Protein AF-A0A355YJJ0-F1 (afdb_monomer_lite)

pLDDT: mean 80.83, std 16.07, range [43.62, 95.94]

Secondary structure (DSSP, 8-state):
----EEEEEEETTEEEEEEEE-GGGGGGHHHHHHHHHHHHHHTT-EEEEEEEEE--SPPPHHHH-HHHHHHTT------

Sequence (79 aa):
LGKFEMVMMLQDRESRMQLYVPSALAKQNKKIQTDVSEILKKNGLRLNQFSVYERIRDRRIDEVFPEIREKEKTINVRI

Foldseek 3Di:
DDDKDKDWDADPLEIAIEIEDEPVCQVVQVVVVVVVCVVSVVVSRHYPHYYYHHDPDDDDPCNRCVVVVVVVVPPPDDD

Structure (mmCIF, N/CA/C/O backbone):
data_AF-A0A355YJJ0-F1
#
_entry.id   AF-A0A355YJJ0-F1
#
loop_
_atom_site.group_PDB
_atom_site.id
_atom_site.type_symbol
_atom_site.label_atom_id
_atom_site.label_alt_id
_atom_site.label_comp_id
_atom_site.label_asym_id
_atom_site.label_entity_id
_atom_site.label_seq_id
_atom_site.pdbx_PDB_ins_code
_atom_site.Cartn_x
_atom_site.Cartn_y
_atom_site.Cartn_z
_atom_site.occupancy
_atom_site.B_iso_or_equiv
_atom_site.auth_seq_id
_atom_site.auth_comp_id
_atom_site.auth_asym_id
_atom_site.auth_atom_id
_atom_site.pdbx_PDB_model_num
ATOM 1 N N . LEU A 1 1 ? 3.100 6.472 -14.461 1.00 73.00 1 LEU A N 1
ATOM 2 C CA . LEU A 1 1 ? 3.723 6.033 -13.188 1.00 73.00 1 LEU A CA 1
ATOM 3 C C . LEU A 1 1 ? 3.867 4.516 -13.102 1.00 73.00 1 LEU A C 1
ATOM 5 O O . LEU A 1 1 ? 4.888 4.085 -12.600 1.00 73.00 1 LEU A O 1
ATOM 9 N N . GLY A 1 2 ? 2.932 3.719 -13.635 1.00 85.00 2 GLY A N 1
ATOM 10 C CA . GLY A 1 2 ? 3.033 2.252 -13.669 1.00 85.00 2 GLY A CA 1
ATOM 11 C C . GLY A 1 2 ? 1.981 1.587 -12.780 1.00 85.00 2 GLY A C 1
ATOM 12 O O . GLY A 1 2 ? 1.091 2.269 -12.272 1.00 85.00 2 GLY A O 1
ATOM 13 N N . LYS A 1 3 ? 2.075 0.265 -12.610 1.00 87.75 3 LYS A N 1
ATOM 14 C CA . LYS A 1 3 ? 1.134 -0.525 -11.803 1.00 87.75 3 LYS A CA 1
ATOM 15 C C . LYS A 1 3 ? 1.510 -0.500 -10.320 1.00 87.75 3 LYS A C 1
ATOM 17 O O . LYS A 1 3 ? 2.674 -0.694 -9.975 1.00 87.75 3 LYS A O 1
ATOM 22 N N . PHE A 1 4 ? 0.501 -0.327 -9.473 1.00 90.88 4 PHE A N 1
ATOM 23 C CA . PHE A 1 4 ? 0.591 -0.486 -8.025 1.00 90.88 4 PHE A CA 1
ATOM 24 C C . PHE A 1 4 ? -0.151 -1.751 -7.610 1.00 90.88 4 PHE A C 1
ATOM 26 O O . PHE A 1 4 ? -1.166 -2.097 -8.215 1.00 90.88 4 PHE A O 1
ATOM 33 N N . GLU A 1 5 ? 0.330 -2.423 -6.570 1.00 90.69 5 GLU A N 1
ATOM 34 C CA . GLU A 1 5 ? -0.378 -3.551 -5.960 1.00 90.69 5 GLU A CA 1
ATOM 35 C C . GLU A 1 5 ? -0.430 -3.340 -4.451 1.00 90.69 5 GLU A C 1
ATOM 37 O O . GLU A 1 5 ? 0.565 -2.958 -3.841 1.00 90.69 5 GLU A O 1
ATOM 42 N N . MET A 1 6 ? -1.591 -3.569 -3.844 1.00 91.44 6 MET A N 1
ATOM 43 C CA . MET A 1 6 ? -1.782 -3.413 -2.408 1.00 91.44 6 MET A CA 1
ATOM 44 C C . MET A 1 6 ? -2.317 -4.710 -1.827 1.00 91.44 6 MET A C 1
ATOM 46 O O . MET A 1 6 ? -3.285 -5.277 -2.328 1.00 91.44 6 MET A O 1
ATOM 50 N N . VAL A 1 7 ? -1.690 -5.140 -0.741 1.00 90.25 7 VAL A N 1
ATOM 51 C CA . VAL A 1 7 ? -2.147 -6.249 0.086 1.00 90.25 7 VAL A CA 1
ATOM 52 C C . VAL A 1 7 ? -2.472 -5.670 1.445 1.00 90.25 7 VAL A C 1
ATOM 54 O O . VAL A 1 7 ? -1.614 -5.052 2.075 1.00 90.25 7 VAL A O 1
ATOM 57 N N . MET A 1 8 ? -3.709 -5.842 1.893 1.00 90.00 8 MET A N 1
ATOM 58 C CA . MET A 1 8 ? -4.160 -5.314 3.171 1.00 90.00 8 MET A CA 1
ATOM 59 C C . MET A 1 8 ? -4.987 -6.364 3.898 1.00 90.00 8 MET A C 1
ATOM 61 O O . MET A 1 8 ? -5.921 -6.929 3.336 1.00 90.00 8 MET A O 1
ATOM 65 N N . MET A 1 9 ? -4.649 -6.585 5.162 1.00 88.81 9 MET A N 1
ATOM 66 C CA . MET A 1 9 ? -5.492 -7.287 6.121 1.00 88.81 9 MET A CA 1
ATOM 67 C C . MET A 1 9 ? -6.050 -6.254 7.088 1.00 88.81 9 MET A C 1
ATOM 69 O O . MET A 1 9 ? -5.293 -5.428 7.601 1.00 88.81 9 MET A O 1
ATOM 73 N N . LEU A 1 10 ? -7.361 -6.293 7.312 1.00 89.38 10 LEU A N 1
ATOM 74 C CA . LEU A 1 10 ? -8.070 -5.391 8.208 1.00 89.38 10 LEU A CA 1
ATOM 75 C C . LEU A 1 10 ? -8.876 -6.214 9.211 1.00 89.38 10 LEU A C 1
ATOM 77 O O . LEU A 1 10 ? -9.757 -6.971 8.815 1.00 89.38 10 LEU A O 1
ATOM 81 N N . GLN A 1 11 ? -8.591 -6.034 10.496 1.00 89.81 11 GLN A N 1
ATOM 82 C CA . GLN A 1 11 ? -9.296 -6.683 11.597 1.00 89.81 11 GLN A CA 1
ATOM 83 C C . GLN A 1 11 ? -9.404 -5.696 12.760 1.00 89.81 11 GLN A C 1
ATOM 85 O O . GLN A 1 11 ? -8.424 -5.042 13.090 1.00 89.81 11 GLN A O 1
ATOM 90 N N . ASP A 1 12 ? -10.588 -5.530 13.354 1.00 89.94 12 ASP A N 1
ATOM 91 C CA . ASP A 1 12 ? -10.805 -4.652 14.523 1.00 89.94 12 ASP A CA 1
ATOM 92 C C . ASP A 1 12 ? -10.256 -3.217 14.361 1.00 89.94 12 ASP A C 1
ATOM 94 O O . ASP A 1 12 ? -9.750 -2.583 15.293 1.00 89.94 12 ASP A O 1
ATOM 98 N N . ARG A 1 13 ? -10.367 -2.689 13.131 1.00 85.94 13 ARG A N 1
ATOM 99 C CA . ARG A 1 13 ? -9.801 -1.401 12.674 1.00 85.94 13 ARG A CA 1
ATOM 100 C C . ARG A 1 13 ? -8.272 -1.311 12.714 1.00 85.94 13 ARG A C 1
ATOM 102 O O . ARG A 1 13 ? -7.728 -0.237 12.466 1.00 85.94 13 ARG A O 1
ATOM 109 N N . GLU A 1 14 ? -7.579 -2.406 12.986 1.00 88.12 14 GLU A N 1
ATOM 110 C CA . GLU A 1 14 ? -6.143 -2.543 12.792 1.00 88.12 14 GLU A CA 1
ATOM 111 C C . GLU A 1 14 ? -5.833 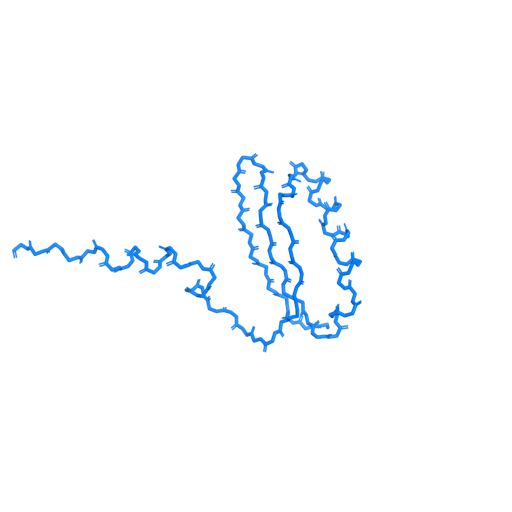-3.103 11.411 1.00 88.12 14 GLU A C 1
ATOM 113 O O . GLU A 1 14 ? -6.420 -4.083 10.953 1.00 88.12 14 GLU A O 1
ATOM 118 N N . SER A 1 15 ? -4.881 -2.465 10.743 1.00 90.19 15 SER A N 1
ATOM 119 C CA . SER A 1 15 ? -4.461 -2.821 9.400 1.00 90.19 15 SER A CA 1
ATOM 120 C C . SER A 1 15 ? -2.999 -3.243 9.358 1.00 90.19 15 SER A C 1
ATOM 122 O O . SER A 1 15 ? -2.119 -2.592 9.930 1.00 90.19 15 SER A O 1
ATOM 124 N N . ARG A 1 16 ? -2.749 -4.341 8.644 1.00 90.25 16 ARG A N 1
ATOM 125 C CA . ARG A 1 16 ? -1.423 -4.728 8.155 1.00 90.25 16 ARG A CA 1
ATOM 126 C C . ARG A 1 16 ? -1.424 -4.550 6.648 1.00 90.25 16 ARG A C 1
ATOM 128 O O . ARG A 1 16 ? -2.266 -5.134 5.968 1.00 90.25 16 ARG A O 1
ATOM 135 N N . MET A 1 17 ? -0.515 -3.732 6.137 1.00 91.75 17 MET A N 1
ATOM 136 C CA . MET A 1 17 ? -0.505 -3.326 4.737 1.00 91.75 17 MET A CA 1
ATOM 137 C C . MET A 1 17 ? 0.871 -3.523 4.102 1.00 91.75 17 MET A C 1
ATOM 139 O O . MET A 1 17 ? 1.908 -3.217 4.689 1.00 91.75 17 MET A O 1
ATOM 143 N N . GLN A 1 18 ? 0.866 -3.985 2.858 1.00 92.25 18 GLN A N 1
ATOM 144 C CA . GLN A 1 18 ? 2.017 -3.982 1.969 1.00 92.25 18 GLN A CA 1
ATOM 145 C C . GLN A 1 18 ? 1.627 -3.276 0.674 1.00 92.25 18 GLN A C 1
ATOM 147 O O . GLN A 1 18 ? 0.629 -3.633 0.047 1.00 92.25 18 GLN A O 1
ATOM 152 N N . LEU A 1 19 ? 2.413 -2.281 0.273 1.00 93.25 19 LEU A 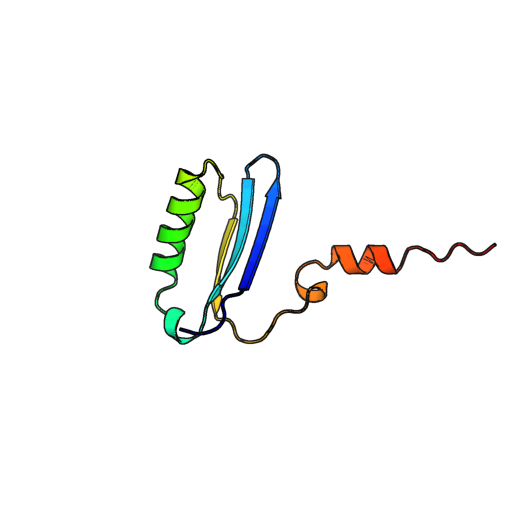N 1
ATOM 153 C CA . LEU A 1 19 ? 2.204 -1.524 -0.955 1.00 93.25 19 LEU A CA 1
ATOM 154 C C . LEU A 1 19 ? 3.395 -1.713 -1.892 1.00 93.25 19 LEU A C 1
ATOM 156 O O . LEU A 1 19 ? 4.534 -1.409 -1.549 1.00 93.25 19 LEU A O 1
ATOM 160 N N . TYR A 1 20 ? 3.116 -2.193 -3.094 1.00 93.00 20 TYR A N 1
ATOM 161 C CA . TYR A 1 20 ? 4.087 -2.433 -4.149 1.00 93.00 20 TYR A CA 1
ATOM 162 C C . TYR A 1 20 ? 3.998 -1.311 -5.168 1.00 93.00 20 TYR A C 1
ATOM 164 O O . TYR A 1 20 ? 2.966 -1.137 -5.820 1.00 93.00 20 TYR A O 1
ATOM 172 N N . VAL A 1 21 ? 5.073 -0.538 -5.282 1.00 93.19 21 VAL A N 1
ATOM 173 C CA . VAL A 1 21 ? 5.127 0.673 -6.100 1.00 93.19 21 VAL 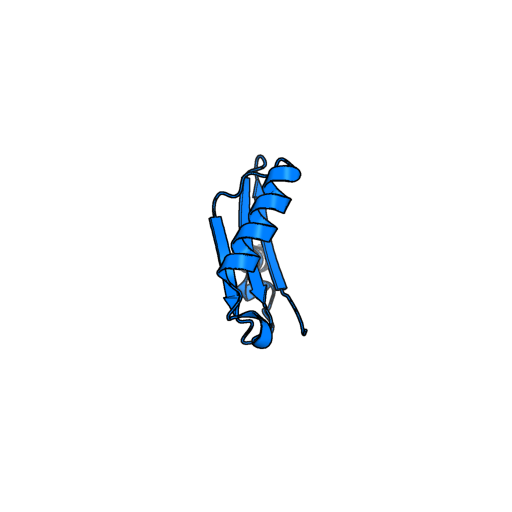A CA 1
ATOM 174 C C . VAL A 1 21 ? 5.993 0.457 -7.341 1.00 93.19 21 VAL A C 1
ATOM 176 O O . VAL A 1 21 ? 6.951 -0.315 -7.297 1.00 93.19 21 VAL A O 1
ATOM 179 N N . PRO A 1 22 ? 5.711 1.147 -8.456 1.00 92.19 22 PRO A N 1
ATOM 180 C CA . PRO A 1 22 ? 6.594 1.157 -9.618 1.00 92.19 22 PRO A CA 1
ATOM 181 C C . PRO 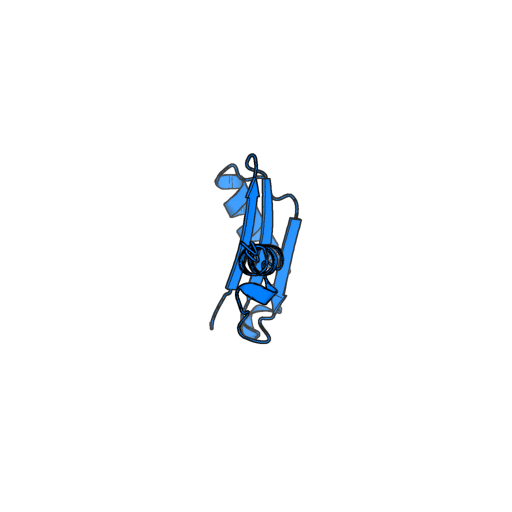A 1 22 ? 8.032 1.567 -9.269 1.00 92.19 22 PRO A C 1
ATOM 183 O O . PRO A 1 22 ? 8.238 2.430 -8.414 1.00 92.19 22 PRO A O 1
ATOM 186 N N . SER A 1 23 ? 9.017 1.030 -9.994 1.00 89.19 23 SER A N 1
ATOM 187 C CA . SER A 1 23 ? 10.453 1.319 -9.812 1.00 89.19 23 SER A CA 1
ATOM 188 C C . SER A 1 23 ? 10.782 2.817 -9.801 1.00 89.19 23 SER A C 1
ATOM 190 O O . SER A 1 23 ? 11.561 3.293 -8.976 1.00 89.19 23 SER A O 1
ATOM 192 N N . ALA A 1 24 ? 10.093 3.598 -10.639 1.00 90.50 24 ALA A N 1
ATOM 193 C CA . ALA A 1 24 ? 10.210 5.056 -10.695 1.00 90.50 24 ALA A CA 1
ATOM 194 C C . ALA A 1 24 ? 9.902 5.764 -9.357 1.00 90.50 24 ALA A C 1
ATOM 196 O O . ALA A 1 24 ? 10.344 6.890 -9.133 1.00 90.50 24 ALA A O 1
ATOM 197 N N . LEU A 1 25 ? 9.147 5.119 -8.465 1.00 90.00 25 LEU A N 1
ATOM 198 C CA . LEU A 1 25 ? 8.730 5.648 -7.167 1.00 90.00 25 LEU A CA 1
ATOM 199 C C . LEU A 1 25 ? 9.436 4.979 -5.982 1.00 90.00 25 LEU A C 1
ATOM 201 O O . LEU A 1 25 ? 9.253 5.428 -4.852 1.00 90.00 25 LEU A O 1
ATOM 205 N N . ALA A 1 26 ? 10.293 3.978 -6.214 1.00 85.12 26 ALA A N 1
ATOM 206 C CA . ALA A 1 26 ? 11.013 3.270 -5.152 1.00 85.12 26 ALA A CA 1
ATOM 207 C C . ALA A 1 26 ? 11.855 4.220 -4.274 1.00 85.12 26 ALA A C 1
ATOM 209 O O . ALA A 1 26 ? 11.932 4.059 -3.058 1.00 85.12 26 ALA A O 1
ATOM 210 N N . LYS A 1 27 ? 12.415 5.292 -4.856 1.00 89.88 27 LYS A N 1
ATOM 211 C CA . LYS A 1 27 ? 13.175 6.321 -4.115 1.00 89.88 27 LYS A CA 1
ATOM 212 C C . LYS A 1 27 ? 12.309 7.208 -3.212 1.00 89.88 27 LYS A C 1
ATOM 214 O O . LYS A 1 27 ? 12.835 7.866 -2.320 1.00 89.88 27 LYS A O 1
ATOM 219 N N . GLN A 1 28 ? 10.993 7.228 -3.416 1.00 92.06 28 GLN A N 1
ATOM 220 C CA . GLN A 1 28 ? 10.044 8.040 -2.645 1.00 92.06 28 GLN A CA 1
ATOM 221 C C . GLN A 1 28 ? 9.411 7.260 -1.483 1.00 92.06 28 GLN A C 1
ATOM 223 O O . GLN A 1 28 ? 8.423 7.709 -0.903 1.00 92.06 28 GLN A O 1
ATOM 228 N N . ASN A 1 29 ? 10.002 6.119 -1.109 1.00 88.12 29 ASN A N 1
ATOM 229 C CA . ASN A 1 29 ? 9.483 5.180 -0.116 1.00 88.12 29 ASN A CA 1
ATOM 230 C C . ASN A 1 29 ? 8.982 5.852 1.170 1.00 88.12 29 ASN A C 1
ATOM 232 O O . ASN A 1 29 ? 7.848 5.632 1.581 1.00 88.12 29 ASN A O 1
ATOM 236 N N . LYS A 1 30 ? 9.802 6.725 1.772 1.00 90.12 30 LYS A N 1
ATOM 237 C CA . LYS A 1 30 ? 9.452 7.418 3.023 1.00 90.12 30 LYS A CA 1
ATOM 238 C C . LYS A 1 30 ? 8.246 8.339 2.863 1.00 90.12 30 LYS A C 1
ATOM 240 O O . LYS A 1 30 ? 7.374 8.343 3.719 1.00 90.12 30 LYS A O 1
ATOM 245 N N . LYS A 1 31 ? 8.184 9.099 1.765 1.00 94.12 31 LYS A N 1
ATOM 246 C CA . LYS A 1 31 ? 7.064 10.010 1.507 1.00 94.12 31 LYS A CA 1
ATOM 247 C C . LYS A 1 31 ? 5.765 9.231 1.319 1.00 94.12 31 LYS A C 1
ATOM 249 O O . LYS A 1 31 ? 4.769 9.552 1.952 1.00 94.12 31 LYS A O 1
ATOM 254 N N . ILE A 1 32 ? 5.808 8.172 0.512 1.00 93.44 32 ILE A N 1
ATOM 255 C CA . ILE A 1 32 ? 4.663 7.280 0.300 1.00 93.44 32 ILE A CA 1
ATOM 256 C C . ILE A 1 32 ? 4.225 6.666 1.632 1.00 93.44 32 ILE A C 1
ATOM 258 O O . ILE A 1 32 ? 3.032 6.611 1.923 1.00 93.44 32 ILE A O 1
ATOM 262 N N . GLN A 1 33 ? 5.185 6.258 2.467 1.00 92.19 33 GLN A N 1
ATOM 263 C CA . GLN A 1 33 ? 4.892 5.683 3.771 1.00 92.19 33 GLN A CA 1
ATOM 264 C C . GLN A 1 33 ? 4.151 6.671 4.683 1.00 92.19 33 GLN A C 1
ATOM 266 O O . GLN A 1 33 ? 3.131 6.312 5.273 1.00 92.19 33 GLN A O 1
ATOM 271 N N . THR A 1 34 ? 4.632 7.912 4.773 1.00 94.38 34 THR A N 1
ATOM 272 C CA . THR A 1 34 ? 4.003 8.971 5.573 1.00 94.38 34 THR A CA 1
ATOM 273 C C . THR A 1 34 ? 2.610 9.309 5.054 1.00 94.38 34 THR A C 1
ATOM 275 O O . THR A 1 34 ? 1.646 9.229 5.814 1.00 94.38 34 THR A O 1
ATOM 278 N N . ASP A 1 35 ? 2.487 9.609 3.760 1.00 95.50 35 ASP A N 1
ATOM 279 C CA . ASP A 1 35 ? 1.233 10.071 3.160 1.00 95.50 35 ASP A CA 1
ATOM 280 C C . ASP A 1 35 ? 0.124 9.013 3.318 1.00 95.50 35 ASP A C 1
ATOM 282 O O . ASP A 1 35 ? -0.992 9.320 3.739 1.00 95.50 35 ASP A O 1
ATOM 286 N N . VAL A 1 36 ? 0.433 7.738 3.052 1.00 93.19 36 VAL A N 1
ATOM 287 C CA . VAL A 1 36 ? -0.539 6.640 3.193 1.00 93.19 36 VAL A CA 1
ATOM 288 C C . VAL A 1 36 ? -0.897 6.392 4.661 1.00 93.19 36 VAL A C 1
ATOM 290 O O . VAL A 1 36 ? -2.067 6.164 4.974 1.00 93.19 36 VAL A O 1
ATOM 293 N N . SER A 1 37 ? 0.069 6.494 5.579 1.00 92.19 37 SER A N 1
ATOM 294 C CA . SER A 1 37 ? -0.201 6.348 7.016 1.00 92.19 37 SER A CA 1
ATOM 295 C C . SER A 1 37 ? -1.134 7.443 7.534 1.00 92.19 37 SER A C 1
ATOM 297 O O . SER A 1 37 ? -2.054 7.164 8.306 1.00 92.19 37 SER A O 1
ATOM 299 N N . GLU A 1 38 ? -0.947 8.684 7.083 1.00 95.31 38 GLU A N 1
ATOM 300 C CA . GLU A 1 38 ? -1.838 9.794 7.420 1.00 95.31 38 GLU A CA 1
ATOM 301 C C . GLU A 1 38 ? -3.247 9.592 6.862 1.00 95.31 38 GLU A C 1
ATOM 303 O O . GLU A 1 38 ? -4.222 9.855 7.567 1.00 95.31 38 GLU A O 1
ATOM 308 N N . ILE A 1 39 ? -3.370 9.099 5.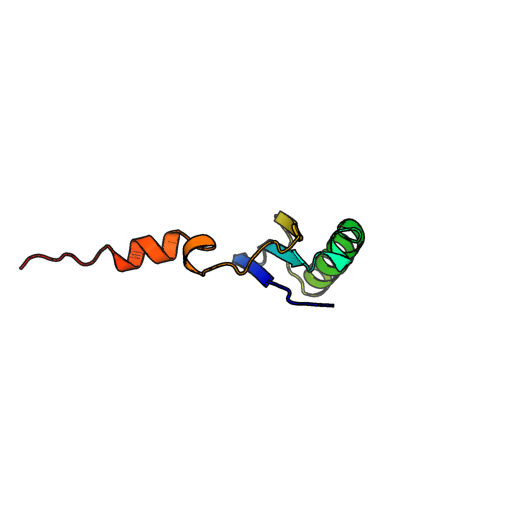625 1.00 94.44 39 ILE A N 1
ATOM 309 C CA . ILE A 1 39 ? -4.666 8.775 5.018 1.00 94.44 39 ILE A CA 1
ATOM 310 C C . ILE A 1 39 ? -5.391 7.718 5.856 1.00 94.44 39 ILE A C 1
ATOM 312 O O . ILE A 1 39 ? -6.555 7.911 6.204 1.00 94.44 39 ILE A O 1
ATOM 316 N N . LEU A 1 40 ? -4.722 6.625 6.228 1.00 91.56 40 LEU A N 1
ATOM 317 C CA . LEU A 1 40 ? -5.338 5.561 7.028 1.00 91.56 40 LEU A CA 1
ATOM 318 C C . LEU A 1 40 ? -5.776 6.079 8.401 1.00 91.56 40 LEU A C 1
ATOM 320 O O . LEU A 1 40 ? -6.916 5.851 8.812 1.00 91.56 40 LEU A O 1
ATOM 324 N N . LYS A 1 41 ? -4.930 6.884 9.052 1.00 92.12 41 LYS A N 1
ATOM 325 C CA . LYS A 1 41 ? -5.251 7.519 10.332 1.00 92.12 41 LYS A CA 1
ATOM 326 C C . LYS A 1 41 ? -6.461 8.453 10.233 1.00 92.12 41 LYS A C 1
ATOM 328 O O . LYS A 1 41 ? -7.336 8.394 11.094 1.00 92.12 41 LYS A O 1
ATOM 333 N N . LYS A 1 42 ? -6.547 9.282 9.184 1.00 95.94 42 LYS A N 1
ATOM 334 C CA . LYS A 1 42 ? -7.701 10.170 8.928 1.00 95.94 42 LYS A CA 1
ATOM 335 C C . LYS A 1 42 ? -9.004 9.392 8.735 1.00 95.94 42 LYS A C 1
ATOM 337 O O . LYS A 1 42 ? -10.061 9.893 9.094 1.00 95.94 42 LYS A O 1
ATOM 342 N N . ASN A 1 43 ? -8.918 8.162 8.232 1.00 92.62 43 ASN A N 1
ATOM 343 C CA . ASN A 1 43 ? -10.057 7.261 8.058 1.00 92.62 43 ASN A CA 1
ATOM 344 C C . ASN A 1 43 ? -10.354 6.393 9.298 1.00 92.62 43 ASN A C 1
ATOM 346 O O . ASN A 1 43 ? -11.168 5.475 9.228 1.00 92.62 43 ASN A O 1
ATOM 350 N N . GLY A 1 44 ? -9.707 6.652 10.441 1.00 92.12 44 GLY A N 1
ATOM 351 C CA . GLY A 1 44 ? -9.936 5.902 11.680 1.00 92.12 44 GLY A CA 1
ATOM 352 C C . GLY A 1 44 ? -9.371 4.478 11.667 1.00 92.12 44 GLY A C 1
ATOM 353 O O . GLY A 1 44 ? -9.751 3.663 12.512 1.00 92.12 44 GLY A O 1
ATOM 354 N N . LEU A 1 45 ? -8.471 4.176 10.728 1.00 92.25 45 LEU A N 1
ATOM 355 C CA . LEU A 1 45 ? -7.762 2.906 10.643 1.00 92.25 45 LEU A CA 1
ATOM 356 C C . LEU A 1 45 ? -6.420 3.027 11.363 1.00 92.25 45 LEU A C 1
ATOM 358 O O . LEU A 1 45 ? -5.607 3.907 11.072 1.00 92.25 45 LEU A O 1
ATOM 362 N N . ARG A 1 46 ? -6.177 2.124 12.310 1.00 90.00 46 ARG A N 1
ATOM 363 C CA . ARG A 1 46 ? -4.879 1.987 12.967 1.00 90.00 46 ARG A CA 1
ATOM 364 C C . ARG A 1 46 ? -3.965 1.173 12.064 1.00 90.00 46 ARG A C 1
ATOM 366 O O . ARG A 1 46 ? -4.353 0.123 11.558 1.00 90.00 46 ARG A O 1
ATOM 373 N N . LEU A 1 47 ? -2.750 1.657 11.852 1.00 85.88 47 LEU A N 1
ATOM 374 C CA . LEU A 1 47 ? -1.748 0.982 11.036 1.00 85.88 47 LEU A CA 1
ATOM 375 C C . LEU A 1 47 ? -0.789 0.238 11.964 1.00 85.88 47 LEU A C 1
ATOM 377 O O . LEU A 1 47 ? 0.060 0.861 12.591 1.00 85.88 47 LEU A O 1
ATOM 381 N N . ASN A 1 48 ? -0.965 -1.076 12.090 1.00 87.62 48 ASN A N 1
ATOM 382 C CA . ASN A 1 48 ? -0.145 -1.909 12.973 1.00 87.62 48 ASN A CA 1
ATOM 383 C C . ASN A 1 48 ? 1.184 -2.277 12.286 1.00 87.62 48 ASN A C 1
ATOM 385 O O . ASN A 1 48 ? 2.254 -2.215 12.882 1.00 87.62 48 ASN A O 1
ATOM 389 N N . GLN A 1 49 ? 1.136 -2.575 10.984 1.00 87.19 49 GLN A N 1
ATOM 390 C CA . GLN A 1 49 ? 2.329 -2.807 10.172 1.00 87.19 49 GLN A CA 1
ATOM 391 C C . GLN A 1 49 ? 2.128 -2.247 8.768 1.00 87.19 49 GLN A C 1
ATOM 393 O O . GLN A 1 49 ? 1.104 -2.506 8.137 1.00 87.19 49 GLN A O 1
ATOM 398 N N . PHE A 1 50 ? 3.117 -1.514 8.260 1.00 92.19 50 PHE A N 1
ATOM 399 C CA . PHE A 1 50 ? 3.100 -1.022 6.890 1.00 92.19 50 PHE A CA 1
ATOM 400 C C . PHE A 1 50 ? 4.470 -1.109 6.245 1.00 92.19 50 PHE A C 1
ATOM 402 O O . PHE A 1 50 ? 5.468 -0.646 6.799 1.00 92.19 50 PHE A O 1
ATOM 409 N N . SER A 1 51 ? 4.510 -1.704 5.059 1.00 90.69 51 SER A N 1
ATOM 410 C CA . SER A 1 51 ? 5.721 -1.826 4.264 1.00 90.69 51 SER A CA 1
ATOM 411 C C . SER A 1 51 ? 5.460 -1.388 2.833 1.00 90.69 51 SER A C 1
ATOM 413 O O . SER A 1 51 ? 4.434 -1.718 2.240 1.00 90.69 51 SER A O 1
ATOM 415 N N . VAL A 1 52 ? 6.406 -0.639 2.285 1.00 91.88 52 VAL A N 1
ATOM 416 C CA . VAL A 1 52 ? 6.397 -0.204 0.893 1.00 91.88 52 VAL A CA 1
ATOM 417 C C . VAL A 1 52 ? 7.585 -0.871 0.210 1.00 91.88 52 VAL A C 1
ATOM 419 O O . VAL A 1 52 ? 8.692 -0.883 0.750 1.00 91.88 52 VAL A O 1
ATOM 422 N N . TYR A 1 53 ? 7.337 -1.477 -0.944 1.00 90.31 53 TYR A N 1
ATOM 423 C CA . TYR A 1 53 ? 8.318 -2.252 -1.692 1.00 90.31 53 TYR A CA 1
ATOM 424 C C . TYR A 1 53 ? 8.269 -1.878 -3.166 1.00 90.31 53 TYR A C 1
ATOM 426 O O . TYR A 1 53 ? 7.225 -1.506 -3.698 1.00 90.31 53 TYR A O 1
ATOM 434 N N . GLU A 1 54 ? 9.385 -2.050 -3.860 1.00 90.31 54 GLU A N 1
ATOM 435 C CA . GLU A 1 54 ? 9.393 -1.979 -5.313 1.00 90.31 54 GLU A CA 1
ATOM 436 C C . GLU A 1 54 ? 8.658 -3.184 -5.921 1.00 90.31 54 GLU A C 1
ATOM 438 O O . GLU A 1 54 ? 8.817 -4.335 -5.500 1.00 90.31 54 GLU A O 1
ATOM 443 N N . ARG A 1 55 ? 7.835 -2.921 -6.936 1.00 86.94 55 ARG A N 1
ATOM 444 C CA . ARG A 1 55 ? 7.145 -3.948 -7.708 1.00 86.94 55 ARG A CA 1
ATOM 445 C C . ARG A 1 55 ? 8.081 -4.511 -8.775 1.00 86.94 55 ARG A C 1
ATOM 447 O O . ARG A 1 55 ? 8.195 -3.963 -9.867 1.00 86.94 55 ARG A O 1
ATOM 454 N N . ILE A 1 56 ? 8.680 -5.652 -8.460 1.00 82.62 56 ILE A N 1
ATOM 455 C CA . ILE A 1 56 ? 9.564 -6.402 -9.366 1.00 82.62 56 ILE A CA 1
ATOM 456 C C . ILE A 1 56 ? 8.814 -7.338 -10.333 1.00 82.62 56 ILE A C 1
ATOM 458 O O . ILE A 1 56 ? 9.344 -7.671 -11.388 1.00 82.62 56 ILE A O 1
ATOM 462 N N . ARG A 1 57 ? 7.585 -7.766 -10.000 1.00 79.81 57 ARG A N 1
ATOM 463 C CA . ARG A 1 57 ? 6.722 -8.635 -10.828 1.00 79.81 57 ARG A CA 1
ATOM 464 C C . ARG A 1 57 ? 5.257 -8.561 -10.386 1.00 79.81 57 ARG A C 1
ATOM 466 O O . ARG A 1 57 ? 4.991 -8.068 -9.293 1.00 79.81 57 ARG A O 1
ATOM 473 N N . ASP A 1 58 ? 4.343 -9.077 -11.209 1.00 75.50 58 ASP A N 1
ATOM 474 C CA . ASP A 1 58 ? 2.951 -9.339 -10.813 1.00 75.50 58 ASP A CA 1
ATOM 475 C C . ASP A 1 58 ? 2.880 -10.419 -9.732 1.00 75.50 58 ASP A C 1
ATOM 477 O O . ASP A 1 58 ? 3.511 -11.473 -9.855 1.00 75.50 58 ASP A O 1
ATOM 481 N N . ARG A 1 59 ? 2.099 -10.167 -8.680 1.00 71.88 59 ARG A N 1
ATOM 482 C CA . ARG A 1 59 ? 1.865 -11.141 -7.605 1.00 71.88 59 ARG A CA 1
ATOM 483 C C . ARG A 1 59 ? 0.620 -11.961 -7.892 1.00 71.88 59 ARG A C 1
ATOM 485 O O . ARG A 1 59 ? -0.427 -11.405 -8.219 1.00 71.88 59 ARG A O 1
ATOM 492 N N . ARG A 1 60 ? 0.720 -13.280 -7.730 1.00 72.38 60 ARG A N 1
ATOM 493 C CA . ARG A 1 60 ? -0.447 -14.171 -7.784 1.00 72.38 60 ARG A CA 1
ATOM 494 C C . ARG A 1 60 ? -1.109 -14.266 -6.408 1.00 72.38 60 ARG A C 1
ATOM 496 O O . ARG A 1 60 ? -0.448 -14.099 -5.385 1.00 72.38 60 ARG A O 1
ATOM 503 N N . ILE A 1 61 ? -2.419 -14.509 -6.387 1.00 63.84 61 ILE A N 1
ATOM 504 C CA . ILE A 1 61 ? -3.238 -14.514 -5.161 1.00 63.84 61 ILE A CA 1
ATOM 505 C C . ILE A 1 61 ? -2.733 -15.563 -4.153 1.00 63.84 61 ILE A C 1
ATOM 507 O O . ILE A 1 61 ? -2.668 -15.286 -2.957 1.00 63.84 61 ILE A O 1
ATOM 511 N N . ASP A 1 62 ? -2.292 -16.723 -4.641 1.00 61.25 62 ASP A N 1
ATOM 512 C CA . ASP A 1 62 ? -1.730 -17.830 -3.859 1.00 61.25 62 ASP A CA 1
ATOM 513 C C . ASP A 1 62 ? -0.371 -17.509 -3.214 1.00 61.25 62 ASP A C 1
ATOM 515 O O . ASP A 1 62 ? -0.036 -18.081 -2.178 1.00 61.25 62 ASP A O 1
ATOM 519 N N . GLU A 1 63 ? 0.404 -16.581 -3.784 1.00 62.28 63 GLU A N 1
ATOM 520 C CA . GLU A 1 63 ? 1.668 -16.111 -3.196 1.00 62.28 63 GLU A CA 1
ATOM 521 C C . GLU A 1 63 ? 1.444 -15.080 -2.078 1.00 62.28 63 GLU A C 1
ATOM 523 O O . GLU A 1 63 ? 2.313 -14.877 -1.232 1.00 62.28 63 GLU A O 1
ATOM 528 N N . VAL A 1 64 ? 0.295 -14.403 -2.089 1.00 63.22 64 VAL A N 1
ATOM 529 C CA . VAL A 1 64 ? -0.036 -13.317 -1.159 1.00 63.22 64 VAL A CA 1
ATOM 530 C C . VAL A 1 64 ? -0.835 -13.821 0.045 1.00 63.22 64 VAL A C 1
ATOM 532 O O . VAL A 1 64 ? -0.640 -13.327 1.154 1.00 63.22 64 VAL A O 1
ATOM 535 N N . PHE A 1 65 ? -1.701 -14.814 -0.158 1.00 63.44 65 PHE A N 1
ATOM 536 C CA . PHE A 1 65 ? -2.534 -15.413 0.883 1.00 63.44 65 PHE A CA 1
ATOM 537 C C . PHE A 1 65 ? -2.387 -16.940 0.864 1.00 63.44 65 PHE A C 1
ATOM 539 O O . PHE A 1 65 ? -3.232 -17.637 0.294 1.00 63.44 65 PHE A O 1
ATOM 546 N N . PRO A 1 66 ? -1.333 -17.491 1.487 1.00 58.56 66 PRO A N 1
ATOM 547 C CA . PRO A 1 66 ? -1.087 -18.933 1.469 1.00 58.56 66 PRO A CA 1
ATOM 548 C C . PRO A 1 66 ? -2.248 -19.751 2.067 1.00 58.56 66 PRO A C 1
ATOM 550 O O . PRO A 1 66 ? -2.506 -20.862 1.613 1.00 58.56 66 PRO A O 1
ATOM 553 N N . GLU A 1 67 ? -3.011 -19.178 3.004 1.00 58.19 67 GLU A N 1
ATOM 554 C CA . GLU A 1 67 ? -4.179 -19.809 3.642 1.00 58.19 67 GLU A CA 1
ATOM 555 C C . GLU A 1 67 ? -5.330 -20.131 2.665 1.00 58.19 67 GLU A C 1
ATOM 557 O O . GLU A 1 67 ? -6.120 -21.044 2.911 1.00 58.19 67 GLU A O 1
ATOM 562 N N . ILE A 1 68 ? -5.436 -19.424 1.530 1.00 54.75 68 ILE A N 1
ATOM 563 C CA . ILE A 1 68 ? -6.450 -19.718 0.497 1.00 54.75 68 ILE A CA 1
ATOM 564 C C . ILE A 1 68 ? -6.144 -21.063 -0.181 1.00 54.75 68 ILE A C 1
ATOM 566 O O . ILE A 1 68 ? -7.055 -21.812 -0.528 1.00 54.75 68 ILE A O 1
ATOM 570 N N . ARG A 1 69 ? -4.859 -21.415 -0.300 1.00 51.28 69 ARG A N 1
ATOM 571 C CA . ARG A 1 69 ? -4.396 -22.649 -0.944 1.00 51.28 69 ARG A CA 1
ATOM 572 C C . ARG A 1 69 ? -4.672 -23.898 -0.104 1.00 51.28 69 ARG A C 1
ATOM 574 O O . ARG A 1 69 ? -4.834 -24.984 -0.659 1.00 51.28 69 ARG A O 1
ATOM 581 N N . GLU A 1 70 ? -4.725 -23.767 1.221 1.00 52.38 70 GLU A N 1
ATOM 582 C CA . GLU A 1 70 ? -5.047 -24.890 2.109 1.00 52.38 70 GLU A CA 1
ATOM 583 C C . GLU A 1 70 ? -6.528 -25.269 2.025 1.00 52.38 70 GLU A C 1
ATOM 585 O O . GLU A 1 70 ? -6.841 -26.459 1.983 1.00 52.38 70 GLU A O 1
ATOM 590 N N . LYS A 1 71 ? -7.429 -24.287 1.872 1.00 51.62 71 LYS A N 1
ATOM 591 C CA . LYS A 1 71 ? -8.878 -24.530 1.766 1.00 51.62 71 LYS A CA 1
ATOM 592 C C . LYS A 1 71 ? -9.304 -25.252 0.484 1.00 51.62 71 LYS A C 1
ATOM 594 O O . LYS A 1 71 ? -10.314 -25.946 0.504 1.00 51.62 71 LYS A O 1
ATOM 599 N N . GLU A 1 72 ? -8.537 -25.160 -0.604 1.00 50.72 72 GLU A N 1
ATOM 600 C CA . GLU A 1 72 ? -8.805 -25.942 -1.824 1.00 50.72 72 GLU A CA 1
ATOM 601 C C . GLU A 1 72 ? -8.381 -27.418 -1.707 1.00 50.72 72 GLU A C 1
ATOM 603 O O . GLU A 1 72 ? -8.862 -28.257 -2.465 1.00 50.72 72 GLU A O 1
ATOM 6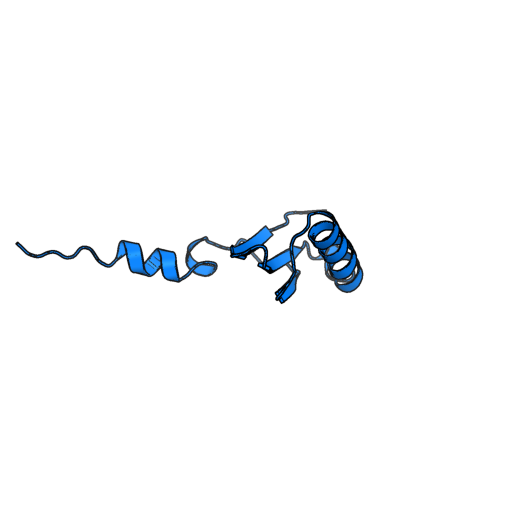08 N N . LYS A 1 73 ? -7.505 -27.776 -0.756 1.00 52.62 73 LYS A N 1
ATOM 609 C CA . LYS A 1 73 ? -6.993 -29.151 -0.607 1.00 52.62 73 LYS A CA 1
ATOM 610 C C . LYS A 1 73 ? -7.705 -29.991 0.460 1.00 52.62 73 LYS A C 1
ATOM 612 O O . LYS A 1 73 ? -7.390 -31.173 0.582 1.00 52.62 73 LYS A O 1
ATOM 617 N N . THR A 1 74 ? -8.652 -29.436 1.222 1.00 46.72 74 THR A N 1
ATOM 618 C CA . THR A 1 74 ? -9.279 -30.133 2.370 1.00 46.72 74 THR A CA 1
ATOM 619 C C . THR A 1 74 ? -10.628 -30.801 2.083 1.00 46.72 74 THR A C 1
ATOM 621 O O . THR A 1 74 ? -11.368 -31.086 3.019 1.00 46.72 74 THR A O 1
ATOM 624 N N . ILE A 1 75 ? -10.971 -31.123 0.832 1.00 53.25 75 ILE A N 1
ATOM 625 C CA . ILE A 1 75 ? -12.111 -32.021 0.571 1.00 53.25 75 ILE A CA 1
ATOM 626 C C . ILE A 1 75 ? -11.646 -33.237 -0.227 1.00 53.25 75 ILE A C 1
ATOM 628 O O . ILE A 1 75 ? -11.917 -33.391 -1.409 1.00 53.25 75 ILE A O 1
ATOM 632 N N . ASN A 1 76 ? -10.941 -34.125 0.471 1.00 44.59 76 ASN A N 1
ATOM 633 C CA . ASN A 1 76 ? -10.961 -35.555 0.182 1.00 44.59 76 ASN A CA 1
ATOM 634 C C . ASN A 1 76 ? -11.804 -36.220 1.277 1.00 44.59 76 ASN A C 1
ATOM 636 O O . ASN A 1 76 ? -11.267 -36.768 2.238 1.00 44.59 76 ASN A O 1
ATOM 640 N N . VAL A 1 77 ? -13.132 -36.150 1.157 1.00 49.47 77 VAL A N 1
ATOM 641 C CA . VAL A 1 77 ? -14.005 -37.108 1.846 1.00 49.47 77 VAL A CA 1
ATOM 642 C C . VAL A 1 77 ? -14.095 -38.342 0.957 1.00 49.47 77 VAL A C 1
ATOM 644 O O . VAL A 1 77 ? -14.738 -38.325 -0.087 1.00 49.47 77 VAL A O 1
ATOM 647 N N . ARG A 1 78 ? -13.382 -39.406 1.335 1.00 43.62 78 ARG A N 1
ATOM 648 C CA . ARG A 1 78 ? -13.684 -40.747 0.826 1.00 43.62 78 ARG A CA 1
ATOM 649 C C . ARG A 1 78 ? -15.027 -41.166 1.432 1.00 43.62 78 ARG A C 1
ATOM 651 O O . ARG A 1 78 ? -15.144 -41.162 2.657 1.00 43.62 78 ARG A O 1
ATOM 658 N N . ILE A 1 79 ? -15.997 -41.499 0.583 1.00 45.03 79 ILE A N 1
ATOM 659 C CA . ILE A 1 79 ? -17.126 -42.383 0.908 1.00 45.03 79 ILE A CA 1
ATOM 660 C C . ILE A 1 79 ? -16.823 -43.715 0.231 1.00 45.03 79 ILE A C 1
ATOM 662 O O . ILE A 1 79 ? -16.362 -43.665 -0.934 1.00 45.03 79 ILE A O 1
#

Radius of gyration: 16.29 Å; chains: 1; bounding box: 30×53×28 Å